Protein AF-A0A956WXR0-F1 (afdb_mo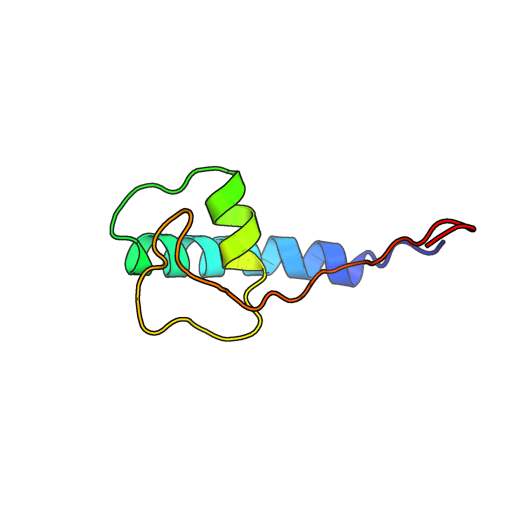nomer)

pLDDT: mean 93.13, std 8.14, range [53.75, 98.0]

Secondary structure (DSSP, 8-state):
----HHHHHHHHHHHHHHHHHHHHHHTSPPPHHHHHHHHTBSS--SSPPPTTT----B--S-----TT-

Mean predicted aligned error: 3.85 Å

Nearest PDB structures (foldseek):
  8i23-assembly1_F  TM=6.923E-01  e=9.703E+00  Acetivibrio thermocellus DSM 1313
  1o9k-assembly1_A  TM=5.743E-01  e=6.367E+00  Homo sapiens
  8qkv-assembly1_E  TM=4.097E-01  e=9.045E+00  Saccharomyces cerevisiae S288C

Sequence (69 aa):
MTMDFDLIRQVYADLPAKVEAGRRLMGRPLTMTEKVLLAHLAAPLNEAPVRGKSYIEFNPDRVAMQDAT

Foldseek 3Di:
DDDPVVVVVVLVVCLVVQLVLQCVQQVHDDDPVSSVQSSFFPDDDPHNDDPPPDDGDGHDPDDDDDPVD

Structure (mmCIF, N/CA/C/O backbone):
data_AF-A0A956WXR0-F1
#
_entry.id   AF-A0A956WXR0-F1
#
loop_
_atom_site.group_PDB
_atom_site.id
_atom_site.type_symbol
_atom_site.label_atom_id
_atom_site.label_alt_id
_atom_site.label_comp_id
_atom_site.label_asym_id
_atom_site.label_entity_id
_atom_site.label_seq_id
_atom_site.pdbx_PDB_ins_code
_atom_site.Cartn_x
_atom_site.Cartn_y
_atom_site.Cartn_z
_atom_site.occupancy
_atom_site.B_iso_or_equiv
_atom_site.auth_seq_id
_atom_site.auth_comp_id
_atom_site.auth_asym_id
_atom_site.auth_atom_id
_atom_site.pdbx_PDB_model_num
ATOM 1 N N . MET A 1 1 ? 13.711 14.186 -16.277 1.00 53.75 1 MET A N 1
ATOM 2 C CA . MET A 1 1 ? 13.063 13.181 -15.410 1.00 53.75 1 MET A CA 1
ATOM 3 C C . MET A 1 1 ? 12.580 12.050 -16.302 1.00 53.75 1 MET A C 1
ATOM 5 O O . MET A 1 1 ? 11.555 12.200 -16.952 1.00 53.75 1 MET A O 1
ATOM 9 N N . THR A 1 2 ? 13.357 10.982 -16.445 1.00 56.38 2 THR A N 1
ATOM 10 C CA . THR A 1 2 ? 12.947 9.820 -17.242 1.00 56.38 2 THR A CA 1
ATOM 11 C C . THR A 1 2 ? 11.880 9.057 -16.463 1.00 56.38 2 THR A C 1
ATOM 13 O O . THR A 1 2 ? 12.126 8.631 -15.339 1.00 56.38 2 THR A O 1
ATOM 16 N N . MET A 1 3 ? 10.667 8.955 -17.013 1.00 68.62 3 MET A N 1
ATOM 17 C CA . MET A 1 3 ? 9.677 8.016 -16.490 1.00 68.62 3 MET A CA 1
ATOM 18 C C . MET A 1 3 ? 10.167 6.608 -16.813 1.00 68.62 3 MET A C 1
ATOM 20 O O . MET A 1 3 ? 10.349 6.281 -17.985 1.00 68.62 3 MET A O 1
ATOM 24 N N . ASP A 1 4 ? 10.405 5.803 -15.782 1.00 85.50 4 ASP A N 1
ATOM 25 C CA . ASP A 1 4 ? 10.719 4.390 -15.951 1.00 85.50 4 ASP A CA 1
ATOM 26 C C . ASP A 1 4 ? 9.429 3.642 -16.318 1.00 85.50 4 ASP A C 1
ATOM 28 O O . ASP A 1 4 ? 8.600 3.302 -15.471 1.00 85.50 4 ASP A O 1
ATOM 32 N N . PHE A 1 5 ? 9.207 3.480 -17.622 1.00 90.19 5 PHE A N 1
ATOM 33 C CA . PHE A 1 5 ? 8.024 2.805 -18.148 1.00 90.19 5 PHE A CA 1
ATOM 34 C C . PHE A 1 5 ? 7.984 1.322 -17.783 1.00 90.19 5 PHE A C 1
ATOM 36 O O . PHE A 1 5 ? 6.891 0.759 -17.701 1.00 90.19 5 PHE A O 1
ATOM 43 N N . ASP A 1 6 ? 9.137 0.696 -17.566 1.00 91.56 6 ASP A N 1
ATOM 44 C CA . ASP A 1 6 ? 9.207 -0.723 -17.246 1.00 91.56 6 ASP A CA 1
ATOM 45 C C . ASP A 1 6 ? 8.796 -0.956 -15.794 1.00 91.56 6 ASP A C 1
ATOM 47 O O . ASP A 1 6 ? 7.974 -1.838 -15.539 1.00 91.56 6 ASP A O 1
ATOM 51 N N . LEU A 1 7 ? 9.214 -0.076 -14.875 1.00 90.62 7 LEU A N 1
ATOM 52 C CA . LEU A 1 7 ? 8.693 -0.050 -13.505 1.00 90.62 7 LEU A CA 1
ATOM 53 C C . LEU A 1 7 ? 7.162 0.079 -13.490 1.00 90.62 7 LEU A C 1
ATOM 55 O O . LEU A 1 7 ? 6.476 -0.712 -12.844 1.00 90.62 7 LEU A O 1
ATOM 59 N N . ILE A 1 8 ? 6.607 1.044 -14.233 1.00 92.25 8 ILE A N 1
ATOM 60 C CA . ILE A 1 8 ? 5.153 1.277 -14.274 1.00 92.25 8 ILE A CA 1
ATOM 61 C C . ILE A 1 8 ? 4.416 0.034 -14.788 1.00 92.25 8 ILE A C 1
ATOM 63 O O . ILE A 1 8 ? 3.418 -0.383 -14.198 1.00 92.25 8 ILE A O 1
ATOM 67 N N . ARG A 1 9 ? 4.898 -0.572 -15.881 1.00 95.06 9 ARG A N 1
ATOM 68 C CA . ARG A 1 9 ? 4.305 -1.799 -16.434 1.00 95.06 9 ARG A CA 1
ATOM 69 C C . ARG A 1 9 ? 4.336 -2.935 -15.422 1.00 95.06 9 ARG A C 1
ATOM 71 O O . ARG A 1 9 ? 3.318 -3.602 -15.254 1.00 95.06 9 ARG A O 1
ATOM 78 N N . GLN A 1 10 ? 5.463 -3.118 -14.737 1.00 94.50 10 GLN A N 1
ATOM 79 C CA . GLN A 1 10 ? 5.622 -4.166 -13.738 1.00 94.50 10 GLN A CA 1
ATOM 80 C C . GLN A 1 10 ? 4.646 -3.986 -12.568 1.00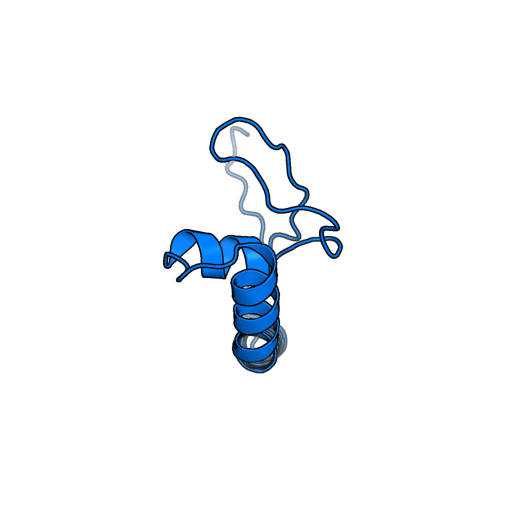 94.50 10 GLN A C 1
ATOM 82 O O . GLN A 1 10 ? 3.962 -4.937 -12.193 1.00 94.50 10 GLN A O 1
ATOM 87 N N . VAL A 1 11 ? 4.495 -2.762 -12.045 1.00 94.31 11 VAL A N 1
ATOM 88 C CA . VAL A 1 11 ? 3.537 -2.466 -10.964 1.00 94.31 11 VAL A CA 1
ATOM 89 C C . VAL A 1 11 ? 2.121 -2.881 -11.356 1.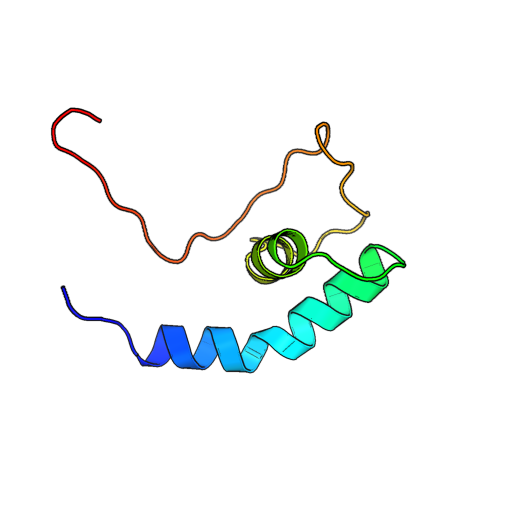00 94.31 11 VAL A C 1
ATOM 91 O O . VAL A 1 11 ? 1.448 -3.574 -10.591 1.00 94.31 11 VAL A O 1
ATOM 94 N N . TYR A 1 12 ? 1.662 -2.501 -12.552 1.00 95.44 12 TYR A N 1
ATOM 95 C CA . TYR A 1 12 ? 0.318 -2.859 -13.010 1.00 95.44 12 TYR A CA 1
ATOM 96 C C . TYR A 1 12 ? 0.166 -4.346 -13.347 1.00 95.44 12 TYR A C 1
ATOM 98 O O . TYR A 1 12 ? -0.924 -4.885 -13.153 1.00 95.44 12 TYR A O 1
ATOM 106 N N . ALA A 1 13 ? 1.227 -5.013 -13.809 1.00 97.31 13 ALA A N 1
ATOM 107 C CA . ALA A 1 13 ? 1.227 -6.457 -14.037 1.00 97.31 13 ALA A CA 1
ATOM 108 C C . ALA A 1 13 ? 1.070 -7.243 -12.721 1.00 97.31 13 ALA A C 1
ATOM 110 O O . ALA A 1 13 ? 0.290 -8.193 -12.664 1.00 97.31 13 ALA A O 1
ATOM 111 N N . ASP A 1 14 ? 1.738 -6.804 -11.650 1.00 96.12 14 ASP A N 1
ATOM 112 C CA . ASP A 1 14 ? 1.710 -7.469 -10.341 1.00 96.12 14 ASP A CA 1
ATOM 113 C C . ASP A 1 14 ? 0.469 -7.108 -9.502 1.00 96.12 14 ASP A C 1
ATOM 115 O O . ASP A 1 14 ? 0.082 -7.842 -8.583 1.00 96.12 14 ASP A O 1
ATOM 119 N N . LEU A 1 15 ? -0.173 -5.973 -9.803 1.00 96.62 15 LEU A N 1
ATOM 120 C CA . LEU A 1 15 ? -1.271 -5.408 -9.017 1.00 96.62 15 LEU A CA 1
ATOM 121 C C . LEU A 1 15 ? -2.425 -6.396 -8.747 1.00 96.62 15 LEU A C 1
ATOM 123 O O . LEU A 1 15 ? -2.847 -6.472 -7.589 1.00 96.62 15 LEU A O 1
ATOM 127 N N . PRO A 1 16 ? -2.945 -7.175 -9.722 1.00 97.31 16 PRO A N 1
ATOM 128 C CA . PRO A 1 16 ? -4.058 -8.092 -9.471 1.00 97.31 16 PRO A CA 1
ATOM 129 C C . PRO A 1 16 ? -3.735 -9.141 -8.401 1.00 97.31 16 PRO A C 1
ATOM 131 O O . PRO A 1 16 ? -4.534 -9.357 -7.489 1.00 97.31 16 PRO A O 1
ATOM 134 N N . ALA A 1 17 ? -2.546 -9.748 -8.467 1.00 97.56 17 ALA A N 1
ATOM 135 C CA . ALA A 1 17 ? -2.124 -10.773 -7.515 1.00 97.56 17 ALA A CA 1
ATOM 136 C C . ALA A 1 17 ? -1.964 -10.196 -6.100 1.00 97.56 17 ALA A C 1
ATOM 138 O O . ALA A 1 17 ? -2.439 -10.787 -5.127 1.00 97.56 17 ALA A O 1
ATOM 139 N N . LYS A 1 18 ? -1.360 -9.007 -5.984 1.00 97.00 18 LYS A N 1
ATOM 140 C CA . LYS A 1 18 ? -1.179 -8.321 -4.697 1.00 97.00 18 LYS A CA 1
ATOM 141 C C . LYS A 1 18 ? -2.508 -7.876 -4.079 1.00 97.00 18 LYS A C 1
ATOM 143 O O . LYS A 1 18 ? -2.711 -8.031 -2.876 1.00 97.00 18 LYS A O 1
ATOM 148 N N . VAL A 1 19 ? -3.442 -7.376 -4.892 1.00 96.81 19 VAL A N 1
ATOM 149 C CA . VAL A 1 19 ? -4.791 -6.998 -4.436 1.00 96.81 19 VAL A CA 1
ATOM 150 C C . VAL A 1 19 ? -5.561 -8.213 -3.926 1.00 96.81 19 VAL A C 1
ATOM 152 O O . VAL A 1 19 ? -6.221 -8.118 -2.891 1.00 96.81 19 VAL A O 1
ATOM 155 N N . GLU A 1 20 ? -5.463 -9.356 -4.603 1.00 97.19 20 GLU A N 1
ATOM 156 C CA . GLU A 1 20 ? -6.106 -10.590 -4.146 1.00 97.19 20 GLU A CA 1
ATOM 157 C C . GLU A 1 20 ? -5.485 -11.130 -2.853 1.00 97.19 20 GLU A C 1
ATOM 159 O O . GLU A 1 20 ? -6.217 -11.516 -1.939 1.00 97.19 20 GLU A O 1
ATOM 164 N N . ALA A 1 21 ? -4.157 -11.083 -2.712 1.00 96.44 21 ALA A N 1
ATOM 165 C CA . ALA A 1 21 ? -3.487 -11.423 -1.456 1.00 96.44 21 ALA A CA 1
ATOM 166 C C . ALA A 1 21 ? -3.951 -10.513 -0.303 1.00 96.44 21 ALA A C 1
ATOM 168 O O . ALA A 1 21 ? -4.348 -11.002 0.756 1.00 96.44 21 ALA A O 1
ATOM 169 N N . GLY A 1 22 ? -4.001 -9.198 -0.534 1.00 96.25 22 GLY A N 1
ATOM 170 C CA . GLY A 1 22 ? -4.499 -8.229 0.441 1.00 96.25 22 GLY A CA 1
ATOM 171 C C . GLY A 1 22 ? -5.973 -8.435 0.802 1.00 96.25 22 GLY A C 1
ATOM 172 O O . GLY A 1 22 ? -6.351 -8.322 1.966 1.00 96.25 22 GLY A O 1
ATOM 173 N N . ARG A 1 23 ? -6.822 -8.791 -0.171 1.00 96.81 23 ARG A N 1
ATOM 174 C CA . ARG A 1 23 ? -8.243 -9.087 0.067 1.00 96.81 23 ARG A CA 1
ATOM 175 C C . ARG A 1 23 ? -8.412 -10.307 0.973 1.00 96.81 23 ARG A C 1
ATOM 177 O O . ARG A 1 23 ? -9.252 -10.272 1.870 1.00 96.81 23 ARG A O 1
ATOM 184 N N . ARG A 1 24 ? -7.610 -11.359 0.760 1.00 96.56 24 ARG A N 1
ATOM 185 C CA . ARG A 1 24 ? -7.597 -12.561 1.612 1.00 96.56 24 ARG A CA 1
ATOM 186 C C . ARG A 1 24 ? -7.119 -12.240 3.024 1.00 96.56 24 ARG A C 1
ATOM 188 O O . ARG A 1 24 ? -7.786 -12.639 3.969 1.00 96.56 24 ARG A O 1
ATOM 195 N N . LEU A 1 25 ? -6.037 -11.468 3.155 1.00 95.88 25 LEU A N 1
ATOM 196 C CA . LEU A 1 25 ? -5.509 -11.025 4.449 1.00 95.88 25 LEU A CA 1
ATOM 197 C C . LEU A 1 25 ? -6.553 -10.238 5.255 1.00 95.88 25 LEU A C 1
ATOM 199 O O . LEU A 1 25 ? -6.731 -10.481 6.442 1.00 95.88 25 LEU A O 1
ATOM 203 N N . MET A 1 26 ? -7.263 -9.307 4.610 1.00 95.31 26 MET A N 1
ATOM 204 C CA . MET A 1 26 ? -8.243 -8.444 5.281 1.00 95.31 26 MET A CA 1
ATOM 205 C C . MET A 1 26 ? -9.616 -9.101 5.488 1.00 95.31 26 MET A C 1
ATOM 207 O O . MET A 1 26 ? -10.421 -8.577 6.257 1.00 95.31 26 MET A O 1
ATOM 211 N N . GLY A 1 27 ? -9.930 -10.184 4.769 1.00 96.44 27 GLY A N 1
ATOM 212 C CA . GLY A 1 27 ? -11.218 -10.885 4.854 1.00 96.44 27 GLY A CA 1
ATOM 213 C C . GLY A 1 27 ? -12.435 -10.080 4.371 1.00 96.44 27 GLY A C 1
ATOM 214 O O . GLY A 1 27 ? -13.569 -10.424 4.694 1.00 96.44 27 GLY A O 1
ATOM 215 N N . ARG A 1 28 ? -12.234 -8.990 3.618 1.00 96.06 28 ARG A N 1
ATOM 216 C CA . ARG A 1 28 ? -13.306 -8.105 3.121 1.00 96.06 28 ARG A CA 1
ATOM 217 C C . ARG A 1 28 ? -12.899 -7.364 1.840 1.00 96.06 28 ARG A C 1
ATOM 219 O O . ARG A 1 28 ? -11.712 -7.327 1.509 1.00 96.06 28 ARG A O 1
ATOM 226 N N . PRO A 1 29 ? -13.839 -6.716 1.121 1.00 97.44 29 PRO A N 1
ATOM 227 C CA . PRO A 1 29 ? -13.489 -5.806 0.035 1.00 97.44 29 PRO A CA 1
ATOM 228 C C . PRO A 1 29 ? -12.550 -4.677 0.492 1.00 97.44 29 PRO A C 1
ATOM 230 O O . PRO A 1 29 ? -12.699 -4.126 1.587 1.00 97.44 29 PRO A O 1
ATOM 233 N N . LEU A 1 30 ? -11.595 -4.336 -0.377 1.00 97.62 30 LEU A N 1
ATOM 234 C CA . LEU A 1 30 ? -10.600 -3.287 -0.150 1.00 97.62 30 LEU A CA 1
ATOM 235 C C . LEU A 1 30 ? -11.040 -1.957 -0.765 1.00 97.62 30 LEU A C 1
ATOM 237 O O . LEU A 1 30 ? -11.535 -1.925 -1.899 1.00 97.62 30 LEU A O 1
ATOM 241 N N . THR A 1 31 ? -10.781 -0.856 -0.061 1.00 97.94 31 THR A N 1
ATOM 242 C CA . THR A 1 31 ? -10.870 0.491 -0.642 1.00 97.94 31 THR A CA 1
ATOM 243 C C . THR A 1 31 ? -9.742 0.727 -1.650 1.00 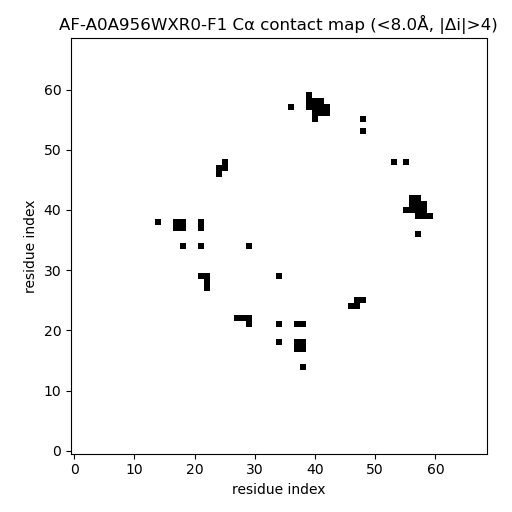97.94 31 THR A C 1
ATOM 245 O O . THR A 1 31 ? -8.766 -0.021 -1.696 1.00 97.94 31 THR A O 1
ATOM 248 N N . MET A 1 32 ? -9.842 1.784 -2.461 1.00 97.88 32 MET A N 1
ATOM 249 C CA . MET A 1 32 ? -8.771 2.132 -3.403 1.00 97.88 32 MET A CA 1
ATOM 250 C C . MET A 1 32 ? -7.436 2.381 -2.686 1.00 97.88 32 MET A C 1
ATOM 252 O O . MET A 1 32 ? -6.413 1.835 -3.084 1.00 97.88 32 MET A O 1
ATOM 256 N N . THR A 1 33 ? -7.455 3.133 -1.584 1.00 97.25 33 THR A N 1
ATOM 257 C CA . THR A 1 33 ? -6.258 3.398 -0.774 1.00 97.25 33 THR A CA 1
ATOM 258 C C . THR A 1 33 ? -5.655 2.113 -0.210 1.00 97.25 33 THR A C 1
ATOM 260 O O . THR A 1 33 ? -4.443 1.947 -0.250 1.00 97.25 33 THR A O 1
ATOM 263 N N . GLU A 1 34 ? -6.479 1.172 0.261 1.00 97.06 34 GLU A N 1
ATOM 264 C CA . GLU A 1 34 ? -5.985 -0.120 0.756 1.00 97.06 34 GLU A CA 1
ATOM 265 C C . GLU A 1 34 ? -5.332 -0.950 -0.346 1.00 97.06 34 GLU A C 1
ATOM 267 O O . GLU A 1 34 ? -4.304 -1.568 -0.100 1.00 97.06 34 GLU A O 1
ATOM 272 N N . LYS A 1 35 ? -5.885 -0.936 -1.565 1.00 98.00 35 LYS A N 1
ATOM 273 C CA . LYS A 1 35 ? -5.268 -1.612 -2.715 1.00 98.00 35 LYS A CA 1
ATOM 274 C C . LYS A 1 35 ? -3.893 -1.034 -3.032 1.00 98.00 35 LYS A C 1
ATOM 276 O O . LYS A 1 35 ? -2.966 -1.804 -3.246 1.00 98.00 35 LYS A O 1
ATOM 281 N N . VAL A 1 36 ? -3.758 0.295 -3.036 1.00 97.06 36 VAL A N 1
ATOM 282 C CA . VAL A 1 36 ? -2.470 0.961 -3.277 1.00 97.06 36 VAL A CA 1
ATOM 283 C C . VAL A 1 36 ? -1.474 0.601 -2.177 1.00 97.06 36 VAL A C 1
ATOM 285 O O . VAL A 1 36 ? -0.406 0.094 -2.488 1.00 97.06 36 VAL A O 1
ATOM 288 N N . LEU A 1 37 ? -1.824 0.777 -0.900 1.00 96.62 37 LEU A N 1
ATOM 289 C CA . LEU A 1 37 ? -0.903 0.495 0.207 1.00 96.62 37 LEU A CA 1
ATOM 290 C C . LEU A 1 37 ? -0.482 -0.983 0.254 1.00 96.62 37 LEU A C 1
ATOM 292 O O . LEU A 1 37 ? 0.707 -1.279 0.316 1.00 96.62 37 LEU A O 1
ATOM 296 N N . LEU A 1 38 ? -1.433 -1.919 0.155 1.00 95.81 38 LEU A N 1
ATOM 297 C CA . LEU A 1 38 ? -1.132 -3.357 0.201 1.00 95.81 38 LEU A CA 1
ATOM 298 C C . LEU A 1 38 ? -0.332 -3.836 -1.023 1.00 95.81 38 LEU A C 1
ATOM 300 O O . LEU A 1 38 ? 0.404 -4.814 -0.923 1.00 95.81 38 LEU A O 1
ATOM 304 N N . ALA A 1 39 ? -0.428 -3.150 -2.166 1.00 96.50 39 ALA A N 1
ATOM 305 C CA . ALA A 1 39 ? 0.382 -3.463 -3.343 1.00 96.50 39 ALA A CA 1
ATOM 306 C C . ALA A 1 39 ? 1.855 -3.016 -3.228 1.00 96.50 39 ALA A C 1
ATOM 308 O O . ALA A 1 39 ? 2.700 -3.515 -3.977 1.00 96.50 39 ALA A O 1
ATOM 309 N N . HIS A 1 40 ? 2.171 -2.126 -2.284 1.00 96.69 40 HIS A N 1
ATOM 310 C CA . HIS A 1 40 ? 3.511 -1.557 -2.090 1.00 96.69 40 HIS A CA 1
ATOM 311 C C . HIS A 1 40 ? 4.108 -1.936 -0.730 1.00 96.69 40 HIS A C 1
ATOM 313 O O . HIS A 1 40 ? 4.916 -1.196 -0.182 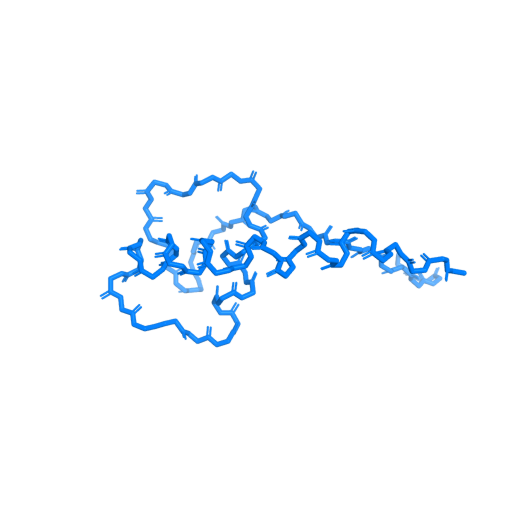1.00 96.69 40 HIS A O 1
ATOM 319 N N . LEU A 1 41 ? 3.714 -3.076 -0.160 1.00 96.62 41 LEU A N 1
ATOM 320 C CA . LEU A 1 41 ? 4.331 -3.596 1.061 1.00 96.62 41 LEU A CA 1
ATOM 321 C C . LEU A 1 41 ? 5.804 -3.949 0.825 1.00 96.62 41 LEU A C 1
ATOM 323 O O . LEU A 1 41 ? 6.140 -4.548 -0.198 1.00 96.62 41 LEU A O 1
ATOM 327 N N . ALA A 1 42 ? 6.663 -3.621 1.793 1.00 96.12 42 ALA A N 1
ATOM 328 C CA . ALA A 1 42 ? 8.070 -4.019 1.757 1.00 96.12 42 ALA A CA 1
ATOM 329 C C . ALA A 1 42 ? 8.249 -5.532 1.978 1.00 96.12 42 ALA A C 1
ATOM 331 O O . ALA A 1 42 ? 9.105 -6.162 1.358 1.00 96.12 42 ALA A O 1
ATOM 332 N N . ALA A 1 43 ? 7.393 -6.122 2.817 1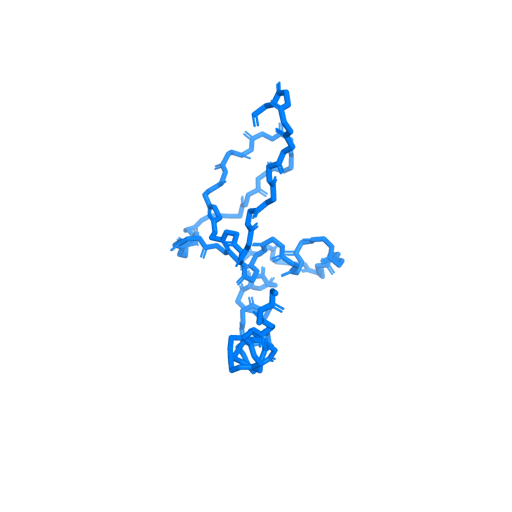.00 94.00 43 ALA A N 1
ATOM 333 C CA . ALA A 1 43 ? 7.324 -7.553 3.082 1.00 94.00 43 ALA A CA 1
ATOM 334 C C . ALA A 1 43 ? 5.861 -8.011 3.252 1.00 94.00 43 ALA A C 1
ATOM 336 O O . ALA A 1 43 ? 5.001 -7.202 3.617 1.00 94.00 43 ALA A O 1
ATOM 337 N N . PRO A 1 44 ? 5.547 -9.298 3.011 1.00 92.81 44 PRO A N 1
ATOM 338 C CA . PRO A 1 44 ? 4.230 -9.847 3.315 1.00 92.81 44 PRO A CA 1
ATOM 339 C C . PRO A 1 44 ? 3.872 -9.666 4.794 1.00 92.81 44 PRO A C 1
ATOM 341 O O . PRO A 1 44 ? 4.717 -9.821 5.672 1.00 92.81 44 PRO A O 1
ATOM 344 N N . LEU A 1 45 ? 2.602 -9.378 5.070 1.00 93.12 45 LEU A N 1
ATOM 345 C CA . LEU A 1 45 ? 2.096 -9.275 6.436 1.00 93.12 45 LEU A CA 1
ATOM 346 C C . LEU A 1 45 ? 1.534 -10.621 6.896 1.00 93.12 45 LEU A C 1
ATOM 348 O O . LEU A 1 45 ? 0.790 -11.269 6.160 1.00 93.12 45 LEU A O 1
ATOM 352 N N . ASN A 1 46 ? 1.846 -10.999 8.135 1.00 90.56 46 ASN A N 1
ATOM 353 C CA . ASN A 1 46 ? 1.286 -12.197 8.769 1.00 90.56 46 ASN A CA 1
ATOM 354 C C . ASN A 1 46 ? -0.133 -11.960 9.305 1.00 90.56 46 ASN A C 1
ATOM 356 O O . ASN A 1 46 ? -0.922 -12.895 9.409 1.00 90.56 46 ASN A O 1
ATOM 360 N N . GLU A 1 47 ? -0.459 -10.709 9.638 1.00 93.25 47 GLU A N 1
ATOM 361 C CA . GLU A 1 47 ? -1.727 -10.314 10.247 1.00 93.25 47 GLU A CA 1
ATOM 362 C C . GLU A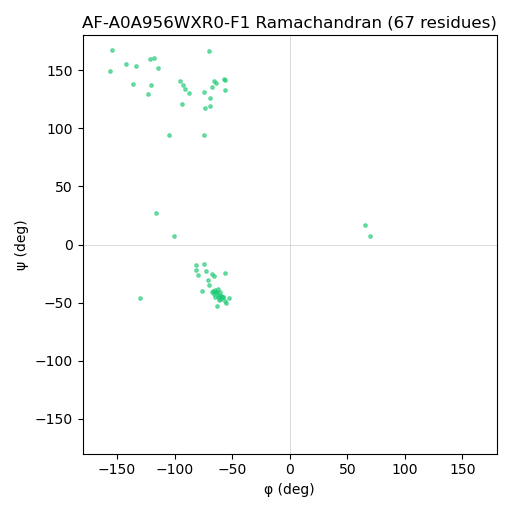 1 47 ? -2.310 -9.078 9.558 1.00 93.25 47 GLU A C 1
ATOM 364 O O . GLU A 1 47 ? -1.591 -8.254 8.983 1.00 93.25 47 GLU A O 1
ATOM 369 N N . ALA A 1 48 ? -3.635 -8.945 9.613 1.00 95.06 48 ALA A N 1
ATOM 370 C CA . ALA A 1 48 ? -4.335 -7.815 9.022 1.00 95.06 48 ALA A CA 1
ATOM 371 C C . ALA A 1 48 ? -4.038 -6.513 9.798 1.00 95.06 48 ALA A C 1
ATOM 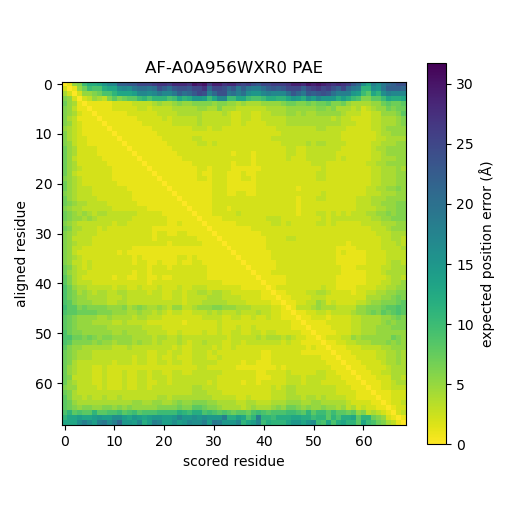373 O O . ALA A 1 48 ? -4.279 -6.456 11.007 1.00 95.06 48 ALA A O 1
ATOM 374 N N . PRO A 1 49 ? -3.576 -5.437 9.132 1.00 95.12 49 PRO A N 1
ATOM 375 C CA . PRO A 1 49 ? -3.302 -4.171 9.798 1.00 95.12 49 PRO A CA 1
ATOM 376 C C . PRO A 1 49 ? -4.575 -3.520 10.349 1.00 95.12 49 PRO A C 1
ATOM 378 O O . PRO A 1 49 ? -5.626 -3.472 9.701 1.00 95.12 49 PRO A O 1
ATOM 381 N N . VAL A 1 50 ? -4.455 -2.931 11.538 1.00 94.38 50 VAL A N 1
ATOM 382 C CA . VAL A 1 50 ? -5.520 -2.177 12.196 1.00 94.38 50 VAL A CA 1
ATOM 383 C C . VAL A 1 50 ? -5.372 -0.697 11.857 1.00 94.38 50 VAL A C 1
ATOM 385 O O . VAL A 1 50 ? -4.358 -0.059 12.153 1.00 94.38 50 VAL A O 1
ATOM 388 N N . ARG A 1 51 ? -6.413 -0.125 11.245 1.00 92.31 51 ARG A N 1
ATOM 389 C CA . ARG A 1 51 ? -6.436 1.285 10.835 1.00 92.31 51 ARG A CA 1
ATOM 390 C C . ARG A 1 51 ? -6.159 2.218 12.017 1.00 92.31 51 ARG A C 1
ATOM 392 O O . ARG A 1 51 ? -6.758 2.073 13.079 1.00 92.31 51 ARG A O 1
ATOM 399 N N . GLY A 1 52 ? -5.261 3.181 11.807 1.00 93.75 52 GLY A N 1
ATOM 400 C CA . GLY A 1 52 ? -4.875 4.174 12.814 1.00 93.75 52 GLY A CA 1
ATOM 401 C C . GLY A 1 52 ? -4.057 3.620 13.985 1.00 93.75 52 GLY A C 1
ATOM 402 O O . GLY A 1 52 ? -3.832 4.352 14.943 1.00 93.75 52 GLY A O 1
ATOM 403 N N . LYS A 1 53 ? -3.640 2.346 13.939 1.00 96.62 53 LYS A N 1
ATOM 404 C CA . LYS A 1 53 ? -2.860 1.707 15.010 1.00 96.62 53 LYS A CA 1
ATOM 405 C C . LYS A 1 53 ? -1.617 0.995 14.497 1.00 96.62 53 LYS A C 1
ATOM 407 O O . LYS A 1 53 ? -0.554 1.142 15.084 1.00 96.62 53 LYS A O 1
ATOM 412 N N . SER A 1 54 ? -1.743 0.217 13.425 1.00 95.75 54 SER A N 1
ATOM 413 C CA . SER A 1 54 ? -0.614 -0.528 12.871 1.00 95.75 54 SER A CA 1
ATOM 414 C C . SER A 1 54 ? 0.338 0.398 12.122 1.00 95.75 54 SER A C 1
ATOM 416 O O . SER A 1 54 ? -0.089 1.172 11.266 1.00 95.75 54 SER A O 1
ATOM 418 N N . TYR A 1 55 ? 1.628 0.269 12.421 1.00 95.62 55 TYR A N 1
ATOM 419 C CA . TYR A 1 55 ? 2.708 0.809 11.606 1.00 95.62 55 TYR A CA 1
ATOM 420 C C . TYR A 1 55 ? 3.144 -0.255 10.598 1.00 95.62 55 TYR A C 1
ATOM 422 O O . TYR A 1 55 ? 3.291 -1.417 10.973 1.00 95.62 55 TYR A O 1
ATOM 430 N N . ILE A 1 56 ? 3.312 0.129 9.334 1.00 96.12 56 ILE A N 1
ATOM 431 C CA . ILE A 1 56 ? 3.609 -0.785 8.229 1.00 96.12 56 ILE A CA 1
ATOM 432 C C . ILE A 1 56 ? 4.709 -0.177 7.366 1.00 96.12 56 ILE A C 1
ATOM 434 O O . ILE A 1 56 ? 4.684 1.019 7.075 1.00 96.12 56 ILE A O 1
ATOM 438 N N . GLU A 1 57 ? 5.649 -1.018 6.946 1.00 96.38 57 GLU A N 1
ATOM 439 C CA . GLU A 1 57 ? 6.716 -0.647 6.024 1.00 96.38 57 GLU A CA 1
ATOM 440 C C . GLU A 1 57 ? 6.260 -0.831 4.573 1.00 96.38 57 GLU A C 1
ATOM 442 O O . GLU A 1 57 ? 5.737 -1.880 4.178 1.00 96.38 57 GLU A O 1
ATOM 447 N N . PHE A 1 58 ? 6.476 0.205 3.768 1.00 96.81 58 PHE A N 1
ATOM 448 C CA . PHE A 1 58 ? 6.137 0.233 2.351 1.00 96.81 58 PHE A CA 1
ATOM 449 C C . PHE A 1 58 ? 7.392 0.493 1.516 1.00 96.81 58 PHE A C 1
ATOM 451 O O . PHE A 1 58 ? 8.360 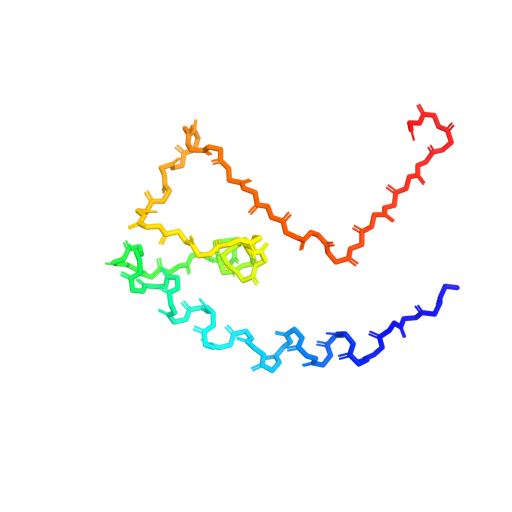1.056 2.021 1.00 96.81 58 PHE A O 1
ATOM 458 N N . ASN A 1 59 ? 7.339 0.135 0.235 1.00 95.69 59 ASN A N 1
ATOM 459 C CA . ASN A 1 59 ? 8.326 0.473 -0.785 1.00 95.69 59 ASN A CA 1
ATOM 460 C C . ASN A 1 59 ? 7.746 1.572 -1.692 1.00 95.69 59 ASN A C 1
ATOM 462 O O . ASN A 1 59 ? 7.008 1.249 -2.624 1.00 95.69 59 ASN A O 1
ATOM 466 N N . PRO A 1 60 ? 8.013 2.865 -1.429 1.00 94.38 60 PRO A N 1
ATOM 467 C CA . PRO A 1 60 ? 7.566 3.943 -2.302 1.00 94.38 60 PRO A CA 1
ATOM 468 C C . PRO A 1 60 ? 8.296 3.886 -3.646 1.00 94.38 60 PRO A C 1
ATOM 470 O O . PRO A 1 60 ? 9.519 3.779 -3.682 1.00 94.38 60 PRO A O 1
ATOM 473 N N . ASP A 1 61 ? 7.567 4.054 -4.749 1.00 91.69 61 ASP A N 1
ATOM 474 C CA . ASP A 1 61 ? 8.169 4.007 -6.092 1.00 91.69 61 ASP A CA 1
ATOM 475 C C . ASP A 1 61 ? 9.017 5.242 -6.419 1.00 91.69 61 ASP A C 1
ATOM 477 O O . ASP A 1 61 ? 9.853 5.227 -7.322 1.00 91.69 61 ASP A O 1
ATOM 481 N N . ARG A 1 62 ? 8.763 6.360 -5.731 1.00 91.75 62 ARG A N 1
ATOM 482 C CA . ARG A 1 62 ? 9.450 7.629 -5.971 1.00 91.75 62 ARG A CA 1
ATOM 483 C C . ARG A 1 62 ? 9.432 8.534 -4.752 1.00 91.75 62 ARG A C 1
ATOM 485 O O . ARG A 1 62 ? 8.458 8.571 -4.005 1.00 91.75 62 ARG A O 1
ATOM 492 N N . VAL A 1 63 ? 10.481 9.341 -4.639 1.00 92.75 63 VAL A N 1
ATOM 493 C CA . VAL A 1 63 ? 10.602 10.418 -3.656 1.00 92.75 63 VAL A CA 1
ATOM 494 C C . VAL A 1 63 ? 10.788 11.729 -4.407 1.00 92.75 63 VAL A C 1
ATOM 496 O O . VAL A 1 63 ? 11.516 11.797 -5.397 1.00 92.75 63 VAL A O 1
ATOM 499 N N . ALA A 1 64 ? 10.094 12.765 -3.954 1.00 92.62 64 ALA A N 1
ATOM 500 C CA . ALA A 1 64 ? 10.300 14.133 -4.394 1.00 92.62 64 ALA A CA 1
ATOM 501 C C . ALA A 1 64 ? 10.616 14.968 -3.154 1.00 92.62 64 ALA A C 1
ATOM 503 O O . ALA A 1 64 ? 9.897 14.878 -2.161 1.00 92.62 64 ALA A O 1
ATOM 504 N N . MET A 1 65 ? 11.696 15.741 -3.216 1.00 95.31 65 MET A N 1
ATOM 505 C CA . MET A 1 65 ? 12.108 16.669 -2.164 1.00 95.31 65 MET A CA 1
ATOM 506 C C . MET A 1 65 ? 11.998 18.093 -2.707 1.00 95.31 65 MET A C 1
ATOM 508 O O . MET A 1 65 ? 12.091 18.308 -3.920 1.00 95.31 65 MET A O 1
ATOM 512 N N . GLN A 1 66 ? 11.769 19.043 -1.811 1.00 95.25 66 GLN A N 1
ATOM 513 C CA . GLN A 1 66 ? 11.749 20.473 -2.107 1.00 95.25 66 GLN A CA 1
ATOM 514 C C . GLN A 1 66 ? 12.866 21.154 -1.312 1.00 95.25 66 GLN A C 1
ATOM 516 O O . GLN A 1 66 ? 13.384 20.577 -0.364 1.00 95.25 66 GLN A O 1
ATOM 521 N N . ASP A 1 67 ? 13.279 22.345 -1.723 1.00 91.00 67 ASP A N 1
ATOM 522 C CA . ASP A 1 67 ? 14.496 23.024 -1.265 1.00 91.00 67 ASP A CA 1
ATOM 523 C C . ASP A 1 67 ? 14.590 23.236 0.256 1.00 91.00 67 ASP A C 1
ATOM 525 O O . ASP A 1 67 ? 15.696 23.311 0.789 1.00 91.00 67 ASP A O 1
ATOM 529 N N . ALA A 1 68 ? 13.458 23.283 0.961 1.00 89.12 68 ALA A N 1
ATOM 530 C CA . ALA A 1 68 ? 13.402 23.476 2.408 1.00 89.12 68 ALA A CA 1
ATOM 531 C C . ALA A 1 68 ? 13.184 22.193 3.251 1.00 89.12 68 ALA A C 1
ATOM 533 O O . ALA A 1 68 ? 12.962 22.320 4.457 1.00 89.12 68 ALA A O 1
ATOM 534 N N . THR A 1 69 ? 13.198 20.983 2.667 1.00 72.06 69 THR A N 1
ATOM 535 C CA . THR A 1 69 ? 13.019 19.695 3.395 1.00 72.06 69 THR A CA 1
ATOM 536 C C . THR A 1 69 ? 13.912 18.583 2.882 1.00 72.06 69 THR A C 1
ATOM 538 O O . THR A 1 69 ? 13.857 18.333 1.656 1.00 72.06 69 THR A O 1
#

Radius of gyration: 14.11 Å; Cα contacts (8 Å, |Δi|>4): 33; chains: 1; bounding box: 28×36×33 Å

Solvent-accessible surface area (backbone atoms only — not comparable to full-atom values): 4531 Å² total; per-residue (Å²): 133,86,78,62,61,65,60,54,50,49,53,64,69,48,37,64,62,33,37,52,51,44,31,62,58,62,72,45,92,70,53,73,68,52,41,55,53,53,56,29,45,65,61,89,73,96,66,63,79,48,87,98,71,59,86,82,65,62,54,76,95,73,86,85,79,55,100,91,100